Protein AF-A0A2H0FKP0-F1 (afdb_monomer_lite)

Secondary structure (DSSP, 8-state):
---PPPPPPPPPPPPPPPPPPPPPPPPPPP--EEEEEEEE---SSS-PPPEEEEEESEEEEEEETTTTEEEEEESS--S-TTSEEEEEEE-SSS-EEEEEEEETTTEEEEEEEESTTS-S----EEEEEEEP-

Radius of gyration: 31.49 Å; chains: 1; bounding box: 113×32×50 Å

Structure (mmCIF, N/CA/C/O backbone):
data_AF-A0A2H0FKP0-F1
#
_entry.id   AF-A0A2H0FKP0-F1
#
loop_
_atom_site.group_PDB
_atom_site.id
_atom_site.type_symbol
_atom_site.label_atom_id
_atom_site.label_alt_id
_atom_site.label_comp_id
_atom_site.label_asym_id
_atom_site.label_entity_id
_atom_site.label_seq_id
_atom_site.pdbx_PDB_ins_code
_atom_site.Cartn_x
_atom_site.Cartn_y
_atom_site.Cartn_z
_atom_site.occupancy
_atom_site.B_iso_or_equiv
_atom_site.auth_seq_id
_atom_site.auth_comp_id
_atom_site.auth_asym_id
_atom_site.auth_atom_id
_atom_site.pdbx_PDB_model_num
ATOM 1 N N . MET A 1 1 ? -95.484 -21.176 29.375 1.00 45.78 1 MET A N 1
ATOM 2 C CA . MET A 1 1 ? -94.363 -21.174 28.410 1.00 45.78 1 MET A CA 1
ATOM 3 C C . MET A 1 1 ? -93.453 -20.015 28.763 1.00 45.78 1 MET A C 1
ATOM 5 O O . MET A 1 1 ? -93.971 -18.960 29.104 1.00 45.78 1 MET A O 1
ATOM 9 N N . GLY A 1 2 ? -92.144 -20.262 28.814 1.00 60.47 2 GLY A N 1
ATOM 10 C CA . GLY A 1 2 ? -91.146 -19.341 29.355 1.00 60.47 2 GLY A CA 1
ATOM 11 C C . GLY A 1 2 ? -90.620 -18.325 28.345 1.00 60.47 2 GLY A C 1
ATOM 12 O O . GLY A 1 2 ? -90.588 -18.594 27.148 1.00 60.47 2 GLY A O 1
ATOM 13 N N . CYS A 1 3 ? -90.135 -17.201 28.865 1.00 53.19 3 CYS A N 1
ATOM 14 C CA . CYS A 1 3 ? -89.212 -16.314 28.168 1.00 53.19 3 CYS A CA 1
ATOM 15 C C . CYS A 1 3 ? -87.944 -16.222 29.024 1.00 53.19 3 CYS A C 1
ATOM 17 O O . CYS A 1 3 ? -87.985 -15.710 30.141 1.00 53.19 3 CYS A O 1
ATOM 19 N N . ASN A 1 4 ? -86.844 -16.788 28.523 1.00 62.12 4 ASN A N 1
ATOM 20 C CA . ASN A 1 4 ? -85.520 -16.714 29.144 1.00 62.12 4 ASN A CA 1
ATOM 21 C C . ASN A 1 4 ? -84.999 -15.263 29.146 1.00 62.12 4 ASN A C 1
ATOM 23 O O . ASN A 1 4 ? -85.255 -14.535 28.183 1.00 62.12 4 ASN A O 1
ATOM 27 N N . PRO A 1 5 ? -84.225 -14.844 30.166 1.00 64.06 5 PRO A N 1
ATOM 28 C CA . PRO A 1 5 ? -83.548 -13.554 30.145 1.00 64.06 5 PRO A CA 1
ATOM 29 C C . PRO A 1 5 ? -82.438 -13.558 29.082 1.00 64.06 5 PRO A C 1
ATOM 31 O O . PRO A 1 5 ? -81.657 -14.505 28.982 1.00 64.06 5 PRO A O 1
ATOM 34 N N . SER A 1 6 ? -82.384 -12.501 28.270 1.00 71.06 6 SER A N 1
ATOM 35 C CA . SER A 1 6 ? -81.337 -12.313 27.260 1.00 71.06 6 SER A CA 1
ATOM 36 C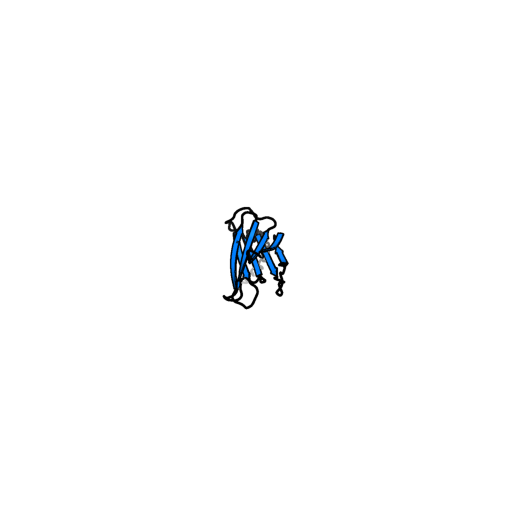 C . SER A 1 6 ? -79.975 -12.079 27.935 1.00 71.06 6 SER A C 1
ATOM 38 O O . SER A 1 6 ? -79.925 -11.318 28.906 1.00 71.06 6 SER A O 1
ATOM 40 N N . PRO A 1 7 ? -78.866 -12.667 27.443 1.00 70.50 7 PRO A N 1
ATOM 41 C CA . PRO A 1 7 ? -77.527 -12.377 27.954 1.00 70.50 7 PRO A CA 1
ATOM 42 C C . PRO A 1 7 ? -77.185 -10.887 27.820 1.00 70.50 7 PRO A C 1
ATOM 44 O O . PRO A 1 7 ? -77.523 -10.258 26.813 1.00 70.50 7 PRO A O 1
ATOM 47 N N . GLY A 1 8 ? -76.526 -10.329 28.839 1.00 77.19 8 GLY A N 1
ATOM 48 C CA . GLY A 1 8 ? -76.061 -8.941 28.837 1.00 77.19 8 GLY A CA 1
ATOM 49 C C . GLY A 1 8 ? -74.961 -8.687 27.793 1.00 77.19 8 GLY A C 1
ATOM 50 O O . GLY A 1 8 ? -74.310 -9.635 27.347 1.00 77.19 8 GLY A O 1
ATOM 51 N N . PRO A 1 9 ? -74.748 -7.423 27.385 1.00 78.50 9 PRO A N 1
ATOM 52 C CA . PRO A 1 9 ? -73.766 -7.077 26.362 1.00 78.50 9 PRO A CA 1
ATOM 53 C C . PRO A 1 9 ? -72.340 -7.451 26.793 1.00 78.50 9 PRO A C 1
ATOM 55 O O . PRO A 1 9 ? -71.984 -7.344 27.967 1.00 78.50 9 PRO A O 1
ATOM 58 N N . ALA A 1 10 ? -71.522 -7.883 25.830 1.00 80.50 10 ALA A N 1
ATOM 59 C CA . ALA A 1 10 ? -70.113 -8.184 26.059 1.00 80.50 10 ALA A CA 1
ATOM 60 C C . ALA A 1 10 ? -69.351 -6.925 26.510 1.00 80.50 10 ALA A C 1
ATOM 62 O O . ALA A 1 10 ? -69.586 -5.830 25.993 1.00 80.50 10 ALA A O 1
ATOM 63 N N . GLY A 1 11 ? -68.445 -7.087 27.478 1.00 82.81 11 GLY A N 1
ATOM 64 C CA . GLY A 1 11 ? -67.610 -5.993 27.977 1.00 82.81 11 GLY A CA 1
ATOM 65 C C . GLY A 1 11 ? -66.650 -5.450 26.908 1.00 82.81 11 GLY A C 1
ATOM 66 O O . GLY A 1 11 ? -66.357 -6.148 25.933 1.00 82.81 11 GLY A O 1
ATOM 67 N N . PRO A 1 12 ? -66.149 -4.212 27.071 1.00 85.88 12 PRO A N 1
ATOM 68 C CA . PRO A 1 12 ? -65.229 -3.612 26.113 1.00 85.88 12 PRO A CA 1
ATOM 69 C C . PRO A 1 12 ? -63.925 -4.412 26.019 1.00 85.88 12 PRO A C 1
ATOM 71 O O . PRO A 1 12 ? -63.424 -4.945 27.011 1.00 85.88 12 PRO A O 1
ATOM 74 N N . GLN A 1 13 ? -63.366 -4.480 24.812 1.00 84.44 13 GLN A N 1
ATOM 75 C CA . GLN A 1 13 ? -62.065 -5.097 24.575 1.00 84.44 13 GLN A CA 1
ATOM 76 C C . GLN A 1 13 ? -60.955 -4.268 25.243 1.00 84.44 13 GLN A C 1
ATOM 78 O O . GLN A 1 13 ? -60.974 -3.041 25.174 1.00 84.44 13 GLN A O 1
ATOM 83 N N . GLY A 1 14 ? -59.994 -4.941 25.886 1.00 85.19 14 GLY A N 1
ATOM 84 C CA . GLY A 1 14 ? -58.878 -4.284 26.574 1.00 85.19 14 GLY A CA 1
ATOM 85 C C . GLY A 1 14 ? -57.970 -3.484 25.633 1.00 85.19 14 GLY A C 1
ATOM 86 O O . GLY A 1 14 ? -57.841 -3.811 24.449 1.00 85.19 14 GLY A O 1
ATOM 87 N N . GLU A 1 15 ? -57.332 -2.441 26.168 1.00 91.44 15 GLU A N 1
ATOM 88 C CA . GLU A 1 15 ? -56.421 -1.587 25.402 1.00 91.44 15 GLU A CA 1
ATOM 89 C C . GLU A 1 15 ? -55.172 -2.344 24.927 1.00 91.44 15 GLU A C 1
ATOM 91 O O . GLU A 1 15 ? -54.699 -3.295 25.555 1.00 91.44 15 GLU A O 1
ATOM 96 N N . ARG A 1 16 ? -54.621 -1.910 23.787 1.00 87.75 16 ARG A N 1
ATOM 97 C CA . ARG A 1 16 ? -53.359 -2.441 23.264 1.00 87.75 16 ARG A CA 1
ATOM 98 C C . ARG A 1 16 ? -52.222 -2.086 24.230 1.00 87.75 16 ARG A C 1
ATOM 100 O O . ARG A 1 16 ? -52.118 -0.946 24.667 1.00 87.75 16 ARG A O 1
ATOM 107 N N . GLY A 1 17 ? -51.353 -3.058 24.513 1.00 90.19 17 GLY A N 1
ATOM 108 C CA . GLY A 1 17 ? -50.177 -2.851 25.360 1.00 90.19 17 GLY A CA 1
ATOM 109 C C . GLY A 1 17 ? -49.202 -1.798 24.807 1.00 90.19 17 GLY A C 1
ATOM 110 O O . GLY A 1 17 ? -49.251 -1.471 23.617 1.00 90.19 17 GLY A O 1
ATOM 111 N N . PRO A 1 18 ? -48.304 -1.269 25.656 1.00 94.00 18 PRO A N 1
ATOM 112 C CA . PRO A 1 18 ? -47.341 -0.257 25.245 1.00 94.00 18 PRO A CA 1
ATOM 113 C C . PRO A 1 18 ? -46.399 -0.786 24.159 1.00 94.00 18 PRO A C 1
ATOM 115 O O . PRO A 1 18 ? -46.084 -1.977 24.100 1.00 94.00 18 PRO A O 1
ATOM 118 N N . GLN A 1 19 ? -45.921 0.123 23.312 1.00 91.12 19 GLN A N 1
ATOM 119 C CA . GLN A 1 19 ? -44.872 -0.184 22.345 1.00 91.12 19 GLN A CA 1
ATOM 120 C C . GLN A 1 19 ? -43.573 -0.559 23.081 1.00 91.12 19 GLN A C 1
ATOM 122 O O . GLN A 1 19 ? -43.238 0.040 24.103 1.00 91.12 19 GLN A O 1
ATOM 127 N N . GLY A 1 20 ? -42.834 -1.543 22.559 1.00 91.50 20 GLY A N 1
ATOM 128 C CA . GLY A 1 20 ? -41.541 -1.946 23.119 1.00 91.50 20 GLY A CA 1
ATOM 129 C C . GLY A 1 20 ? -40.477 -0.845 23.022 1.00 91.50 20 GLY A C 1
ATOM 130 O O . GLY A 1 20 ? -40.529 0.001 22.128 1.00 91.50 20 GLY A O 1
ATOM 131 N N . ILE A 1 21 ? -39.502 -0.875 23.933 1.00 93.56 21 ILE A N 1
ATOM 132 C CA . ILE A 1 21 ? -38.351 0.039 23.913 1.00 93.56 21 ILE A CA 1
ATOM 133 C C . ILE A 1 21 ? -37.484 -0.188 22.668 1.00 93.56 21 ILE A C 1
ATOM 135 O O . ILE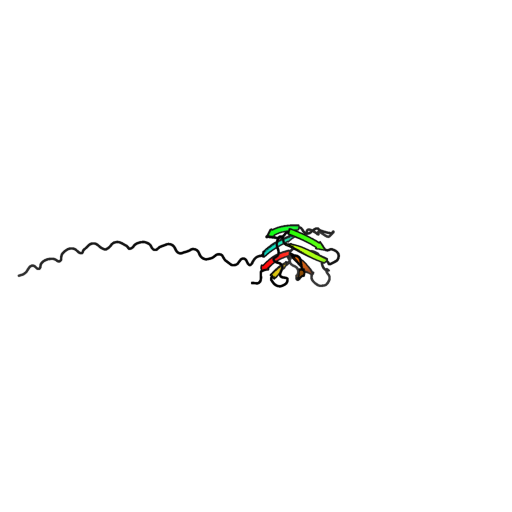 A 1 21 ? -37.379 -1.308 22.163 1.00 93.56 21 ILE A O 1
ATOM 139 N N . GLN A 1 22 ? -36.842 0.874 22.181 1.00 92.25 22 GLN A N 1
ATOM 140 C CA . GLN A 1 22 ? -35.847 0.757 21.116 1.00 92.25 22 GLN A CA 1
ATOM 141 C C . GLN A 1 22 ? -34.634 -0.048 21.610 1.00 92.25 22 GLN A C 1
ATOM 143 O O . GLN A 1 22 ? -34.227 0.077 22.765 1.00 92.25 22 GLN A O 1
ATOM 148 N N . GLY A 1 23 ? -34.060 -0.878 20.734 1.00 92.38 23 GLY A N 1
ATOM 149 C CA . GLY A 1 23 ? -32.849 -1.641 21.044 1.00 92.38 23 GLY A CA 1
ATOM 150 C C . GLY A 1 23 ? -31.626 -0.746 21.270 1.00 92.38 23 GLY A C 1
ATOM 151 O O . GLY A 1 23 ? -31.552 0.364 20.743 1.00 92.38 23 GLY A O 1
ATOM 152 N N . ILE A 1 24 ? -30.656 -1.249 22.035 1.00 93.06 24 ILE A N 1
ATOM 153 C CA . ILE A 1 24 ? -29.358 -0.588 22.215 1.00 93.06 24 ILE A CA 1
ATOM 154 C C . ILE A 1 24 ? -28.565 -0.597 20.902 1.00 93.06 24 ILE A C 1
ATOM 156 O O . ILE A 1 24 ? -28.633 -1.558 20.132 1.00 93.06 24 ILE A O 1
ATOM 160 N N . GLN A 1 25 ? -27.805 0.468 20.644 1.00 92.12 25 GLN A N 1
ATOM 161 C CA . GLN A 1 25 ? -26.838 0.474 19.548 1.00 92.12 25 GLN A CA 1
ATOM 162 C C . GLN A 1 25 ? -25.717 -0.535 19.847 1.00 92.12 25 GLN A C 1
ATOM 164 O O . GLN A 1 25 ? -25.302 -0.671 20.995 1.00 92.12 25 GLN A O 1
ATOM 169 N N . GLY A 1 26 ? -25.245 -1.250 18.823 1.00 90.06 26 GLY A N 1
ATOM 170 C CA . GLY A 1 26 ? -24.113 -2.168 18.961 1.00 90.06 26 GLY A CA 1
ATOM 171 C C . GLY A 1 26 ? -22.784 -1.444 19.197 1.00 90.06 26 GLY A C 1
ATOM 172 O O . GLY A 1 26 ? -22.635 -0.270 18.855 1.00 90.06 26 GLY A O 1
ATOM 173 N N . GLU A 1 27 ? -21.811 -2.167 19.750 1.00 91.19 27 GLU A N 1
ATOM 174 C CA . GLU A 1 27 ? -20.455 -1.659 19.976 1.00 91.19 27 GLU A CA 1
ATOM 175 C C . GLU A 1 27 ? -19.750 -1.288 18.655 1.00 91.19 27 GLU A C 1
ATOM 177 O O . GLU A 1 27 ? -19.965 -1.949 17.630 1.00 91.19 27 GLU A O 1
ATOM 182 N N . PRO A 1 28 ? -18.877 -0.262 18.648 1.00 84.06 28 PRO A N 1
ATOM 183 C CA . PRO A 1 28 ? -18.035 0.040 17.497 1.00 84.06 28 PRO A CA 1
ATOM 184 C C . PRO A 1 28 ? -17.176 -1.161 17.071 1.00 84.06 28 PRO A C 1
ATOM 186 O O . PRO A 1 28 ? -16.624 -1.879 17.904 1.00 84.06 28 PRO A O 1
ATOM 189 N N . GLY A 1 29 ? -17.013 -1.350 15.759 1.00 77.88 29 GLY A N 1
ATOM 190 C CA . GLY A 1 29 ? -16.154 -2.403 15.213 1.00 77.88 29 GLY A CA 1
ATOM 191 C C . GLY A 1 29 ? -14.655 -2.182 15.492 1.00 77.88 29 GLY A C 1
ATOM 192 O O . GLY A 1 29 ? -14.228 -1.060 15.787 1.00 77.88 29 GLY A O 1
ATOM 193 N N . PRO A 1 30 ? -13.823 -3.233 15.368 1.00 76.62 30 PRO A N 1
ATOM 194 C CA . PRO A 1 30 ? -12.382 -3.126 15.570 1.00 76.62 30 PRO A CA 1
ATOM 195 C C . PRO A 1 30 ? -11.725 -2.223 14.511 1.00 76.62 30 PRO A C 1
ATOM 197 O O . PRO A 1 30 ? -12.009 -2.323 13.317 1.00 76.62 30 PRO A O 1
ATOM 200 N N . LYS A 1 31 ? -10.796 -1.357 14.939 1.00 80.25 31 LYS A N 1
ATOM 201 C CA . LYS A 1 31 ? -10.014 -0.480 14.046 1.00 80.25 31 LYS A CA 1
ATOM 202 C C . LYS A 1 31 ? -8.873 -1.255 13.376 1.00 80.25 31 LYS A C 1
ATOM 204 O O . LYS A 1 31 ? -7.723 -1.146 13.794 1.00 80.25 31 LYS A O 1
ATOM 209 N N . LEU A 1 32 ? -9.210 -2.061 12.368 1.00 86.31 32 LEU A N 1
ATOM 210 C CA . LEU A 1 32 ? -8.239 -2.896 11.651 1.00 86.31 32 LEU A CA 1
ATOM 211 C C . LEU A 1 32 ? -7.551 -2.168 10.495 1.00 86.31 32 LEU A C 1
ATOM 213 O O . LEU A 1 32 ? -6.384 -2.433 10.251 1.00 86.31 32 LEU A O 1
ATOM 217 N N . ILE A 1 33 ? -8.222 -1.257 9.788 1.00 89.50 33 ILE A N 1
ATOM 218 C CA . ILE A 1 33 ? -7.593 -0.517 8.682 1.00 89.50 33 ILE A CA 1
ATOM 219 C C . ILE A 1 33 ? -6.710 0.592 9.258 1.00 89.50 33 ILE A C 1
ATOM 221 O O . ILE A 1 33 ? -7.181 1.459 9.994 1.00 89.50 33 ILE A O 1
ATOM 225 N N . VAL A 1 34 ? -5.426 0.550 8.915 1.00 88.69 34 VAL A N 1
ATOM 226 C CA . VAL A 1 34 ? -4.388 1.454 9.432 1.00 88.69 34 VAL A CA 1
ATOM 227 C C . VAL A 1 34 ? -4.037 2.510 8.401 1.00 88.69 34 VAL A C 1
ATOM 229 O O . VAL A 1 34 ? -3.907 3.678 8.758 1.00 88.69 34 VAL A O 1
ATOM 232 N N . ALA A 1 35 ? -3.909 2.098 7.141 1.00 90.75 35 ALA A N 1
ATOM 233 C CA . ALA A 1 35 ? -3.653 2.968 6.007 1.00 90.75 35 ALA A CA 1
ATOM 234 C C . ALA A 1 35 ? -4.202 2.345 4.722 1.00 90.75 35 ALA A C 1
ATOM 236 O O . ALA A 1 35 ? -4.393 1.133 4.642 1.00 90.75 35 ALA A O 1
ATOM 237 N N . MET A 1 36 ? -4.449 3.171 3.717 1.00 93.12 36 MET A N 1
ATOM 238 C CA . MET A 1 36 ? -4.807 2.737 2.366 1.00 93.12 36 MET A CA 1
ATOM 239 C C . MET A 1 36 ? -4.518 3.861 1.384 1.00 93.12 36 MET A C 1
ATOM 241 O O . MET A 1 36 ? -4.409 5.016 1.795 1.00 93.12 36 MET A O 1
ATOM 245 N N . GLY A 1 37 ? -4.424 3.536 0.102 1.00 94.31 37 GLY A N 1
ATOM 246 C CA . GLY A 1 37 ? -4.316 4.556 -0.926 1.00 94.31 37 GLY A CA 1
ATOM 247 C C . GLY A 1 37 ? -4.239 4.007 -2.338 1.00 94.31 37 GLY A C 1
ATOM 248 O O . GLY A 1 37 ? -4.058 2.806 -2.555 1.00 94.31 37 GLY A O 1
ATOM 249 N N . TYR A 1 38 ? -4.376 4.925 -3.289 1.00 93.38 38 TYR A N 1
ATOM 250 C CA . TYR A 1 38 ? -4.096 4.712 -4.700 1.00 93.38 38 TYR A CA 1
ATOM 251 C C . TYR A 1 38 ? -2.868 5.525 -5.098 1.00 93.38 38 TYR A C 1
ATOM 253 O O . TYR A 1 38 ? -2.845 6.751 -4.966 1.00 93.38 38 TYR A O 1
ATOM 261 N N . VAL A 1 39 ? -1.852 4.818 -5.582 1.00 91.00 39 VAL A N 1
ATOM 262 C CA . VAL A 1 39 ? -0.634 5.398 -6.132 1.00 91.00 39 VAL A CA 1
ATOM 263 C C . VAL A 1 39 ? -0.747 5.339 -7.643 1.00 91.00 39 VAL A C 1
ATOM 265 O O . VAL A 1 39 ? -0.812 4.255 -8.225 1.00 91.00 39 VAL A O 1
ATOM 268 N N . GLU A 1 40 ? -0.779 6.509 -8.267 1.00 86.94 40 GLU A N 1
ATOM 269 C CA . GLU A 1 40 ? -0.679 6.641 -9.708 1.00 86.94 40 GLU A CA 1
ATOM 270 C C . GLU A 1 40 ? 0.785 6.808 -10.099 1.00 86.94 40 GLU A C 1
ATOM 272 O O . GLU A 1 40 ? 1.501 7.678 -9.590 1.00 86.94 40 GLU A O 1
ATOM 277 N N . ASP A 1 41 ? 1.225 5.956 -11.017 1.00 79.19 41 ASP A N 1
ATOM 278 C CA . ASP A 1 41 ? 2.481 6.158 -11.699 1.00 79.19 41 ASP A CA 1
ATOM 279 C C . ASP A 1 41 ? 2.271 7.068 -12.908 1.00 79.19 41 ASP A C 1
ATOM 281 O O . ASP A 1 41 ? 1.650 6.686 -13.900 1.00 79.19 41 ASP A O 1
ATOM 285 N N . LEU A 1 42 ? 2.813 8.279 -12.822 1.00 70.75 42 LEU A N 1
ATOM 286 C CA . LEU A 1 42 ? 2.807 9.240 -13.923 1.00 70.75 42 LEU A CA 1
ATOM 287 C C . LEU A 1 42 ? 4.060 9.134 -14.801 1.00 70.75 42 LEU A C 1
ATOM 289 O O . LEU A 1 42 ? 4.272 9.983 -15.668 1.00 70.75 42 LEU A O 1
ATOM 293 N N . SER A 1 43 ? 4.886 8.100 -14.600 1.00 62.94 43 SER A N 1
ATOM 294 C CA . SER A 1 43 ? 6.072 7.820 -15.410 1.00 62.94 43 SER A CA 1
ATOM 295 C C . SER A 1 43 ? 5.679 7.373 -16.823 1.00 62.94 43 SER A C 1
ATOM 297 O O . SER A 1 43 ? 5.777 6.199 -17.180 1.00 62.94 43 SER A O 1
ATOM 299 N N . LEU A 1 44 ? 5.281 8.307 -17.688 1.00 53.34 44 LEU A N 1
ATOM 300 C CA . LEU A 1 44 ? 5.261 8.094 -19.138 1.00 53.34 44 LEU A CA 1
ATOM 301 C C . LEU A 1 44 ? 6.703 8.042 -19.688 1.00 53.34 44 LEU A C 1
ATOM 303 O O . LEU A 1 44 ? 7.090 8.854 -20.519 1.00 53.34 44 LEU A O 1
ATOM 307 N N . GLY A 1 45 ? 7.516 7.092 -19.217 1.00 53.19 45 GLY A N 1
ATOM 308 C CA . GLY A 1 45 ? 8.824 6.767 -19.796 1.00 53.19 45 GLY A CA 1
ATOM 309 C C . GLY A 1 45 ? 10.041 7.581 -19.334 1.00 53.19 45 GLY A C 1
ATOM 310 O O . GLY A 1 45 ? 11.148 7.192 -19.690 1.00 53.19 45 GLY A O 1
ATOM 311 N N . GLU A 1 46 ? 9.900 8.629 -18.519 1.00 54.75 46 GLU A N 1
ATOM 312 C CA . GLU A 1 46 ? 11.035 9.377 -17.947 1.00 54.75 46 GLU A CA 1
ATOM 313 C C . GLU A 1 46 ? 10.750 9.693 -16.472 1.00 54.75 46 GLU A C 1
ATOM 315 O O . GLU A 1 46 ? 9.672 10.192 -16.165 1.00 54.75 46 GLU A O 1
ATOM 320 N N . GLU A 1 47 ? 11.681 9.309 -15.584 1.00 60.34 47 GLU A N 1
ATOM 321 C CA . GLU A 1 47 ? 11.651 9.381 -14.105 1.00 60.34 47 GLU A CA 1
ATOM 322 C C . GLU A 1 47 ? 10.412 10.065 -13.493 1.00 60.34 47 GLU A C 1
ATOM 324 O O . GLU A 1 47 ? 10.440 11.236 -13.109 1.00 60.34 47 GLU A O 1
ATOM 329 N N . GLY A 1 48 ? 9.295 9.339 -13.395 1.00 59.34 48 GLY A N 1
ATOM 330 C CA . GLY A 1 48 ? 8.082 9.888 -12.806 1.00 59.34 48 GLY A CA 1
ATOM 331 C C . GLY A 1 48 ? 8.144 9.833 -11.286 1.00 59.34 48 GLY A C 1
ATOM 332 O O . GLY A 1 48 ? 8.529 8.836 -10.675 1.00 59.34 48 GLY A O 1
ATOM 333 N N . THR A 1 49 ? 7.747 10.934 -10.657 1.00 71.44 49 THR A N 1
ATOM 334 C CA . THR A 1 49 ? 7.469 10.951 -9.221 1.00 71.44 49 THR A CA 1
ATOM 335 C C . THR A 1 49 ? 6.099 10.300 -9.006 1.00 71.44 49 THR A C 1
ATOM 337 O O . THR A 1 49 ? 5.134 10.759 -9.626 1.00 71.44 49 THR A O 1
ATOM 340 N N . PRO A 1 50 ? 5.967 9.251 -8.174 1.00 80.38 50 PRO A N 1
ATOM 341 C CA . PRO A 1 50 ? 4.656 8.691 -7.864 1.00 80.38 50 PRO A CA 1
ATOM 342 C C . PRO A 1 50 ? 3.753 9.757 -7.250 1.00 80.38 50 PRO A C 1
ATOM 344 O O . PRO A 1 50 ? 4.198 10.530 -6.401 1.00 80.38 50 PRO A O 1
ATOM 347 N N . GLN A 1 51 ? 2.478 9.770 -7.635 1.00 84.38 51 GLN A N 1
ATOM 348 C CA . GLN A 1 51 ? 1.476 10.610 -6.984 1.00 84.38 51 GLN A CA 1
ATOM 349 C C . GLN A 1 51 ? 0.485 9.753 -6.202 1.00 84.38 51 GLN A C 1
ATOM 351 O O . GLN A 1 51 ? -0.093 8.798 -6.716 1.00 84.38 51 GLN A O 1
ATOM 356 N N . LEU A 1 52 ? 0.273 10.116 -4.938 1.00 88.44 52 LEU A N 1
ATOM 357 C CA . LEU A 1 52 ? -0.834 9.606 -4.140 1.00 88.44 52 LEU A CA 1
ATOM 358 C C . LEU A 1 52 ? -2.084 10.417 -4.503 1.00 88.44 52 LEU A C 1
ATOM 360 O O . LEU A 1 52 ? -2.208 11.562 -4.071 1.00 88.44 52 LEU A O 1
ATOM 364 N N . LEU A 1 53 ? -2.994 9.851 -5.300 1.00 86.88 53 LEU A N 1
ATOM 365 C CA . LEU A 1 53 ? -4.227 10.562 -5.670 1.00 86.88 53 LEU A CA 1
ATOM 366 C C . LEU A 1 53 ? -5.260 10.555 -4.542 1.00 86.88 53 LEU A C 1
ATOM 368 O O . LEU A 1 53 ? -6.005 11.517 -4.378 1.00 86.88 53 LEU A O 1
ATOM 372 N N . ASP A 1 54 ? -5.315 9.460 -3.786 1.00 88.88 54 ASP A N 1
ATOM 373 C CA . ASP A 1 54 ? -6.201 9.302 -2.637 1.00 88.88 54 ASP A CA 1
ATOM 374 C C . ASP A 1 54 ? -5.538 8.396 -1.599 1.00 88.88 54 ASP A C 1
ATOM 376 O O . ASP A 1 54 ? -4.845 7.433 -1.948 1.00 88.88 54 ASP A O 1
ATOM 380 N N . GLY A 1 55 ? -5.733 8.698 -0.318 1.00 90.12 55 GLY A N 1
ATOM 381 C CA . GLY A 1 55 ? -5.128 7.922 0.751 1.00 90.12 55 GLY A CA 1
ATOM 382 C C . GLY A 1 55 ? -5.558 8.307 2.160 1.00 90.12 55 GLY A C 1
ATOM 383 O O . GLY A 1 55 ? -5.956 9.429 2.461 1.00 90.12 55 GLY A O 1
ATOM 384 N N . PHE A 1 56 ? -5.425 7.338 3.058 1.00 91.75 56 PHE A N 1
ATOM 385 C CA . PHE A 1 56 ? -5.696 7.458 4.483 1.00 91.75 56 PHE A CA 1
ATOM 386 C C . PHE A 1 56 ? -4.439 7.088 5.270 1.00 91.75 56 PHE A C 1
ATOM 388 O O . PHE A 1 56 ? -3.879 6.012 5.063 1.00 91.75 56 PHE A O 1
ATOM 395 N N . ASN A 1 57 ? -4.011 7.967 6.185 1.00 90.06 57 ASN A N 1
ATOM 396 C CA . ASN A 1 57 ? -2.816 7.804 7.031 1.00 90.06 57 ASN A CA 1
ATOM 397 C C . ASN A 1 57 ? -1.494 7.576 6.275 1.00 90.06 57 ASN A C 1
ATOM 399 O O . ASN A 1 57 ? -0.552 6.998 6.824 1.00 90.06 57 ASN A O 1
ATOM 403 N N . VAL A 1 58 ? -1.402 8.071 5.044 1.00 90.81 58 VAL A N 1
ATOM 404 C CA . VAL A 1 58 ? -0.174 8.079 4.245 1.00 90.81 58 VAL A CA 1
ATOM 405 C C . VAL A 1 58 ? 0.468 9.457 4.368 1.00 90.81 58 VAL A C 1
ATOM 407 O O . VAL A 1 58 ? -0.200 10.472 4.183 1.00 90.81 58 VAL A O 1
ATOM 410 N N . LYS A 1 59 ? 1.755 9.492 4.708 1.00 90.44 59 LYS A N 1
ATOM 411 C CA . LYS A 1 59 ? 2.550 10.717 4.805 1.00 90.44 59 LYS A CA 1
ATOM 412 C C . LYS A 1 59 ? 3.207 11.051 3.472 1.00 90.44 59 LYS A C 1
ATOM 414 O O . LYS A 1 59 ? 3.190 12.205 3.062 1.00 90.44 59 LYS A O 1
ATOM 419 N N . GLU A 1 60 ? 3.812 10.054 2.839 1.00 89.50 60 GLU A N 1
ATOM 420 C CA . GLU A 1 60 ? 4.606 10.238 1.629 1.00 89.50 60 GLU A CA 1
ATOM 421 C C . GLU A 1 60 ? 4.654 8.943 0.817 1.00 89.50 60 GLU A C 1
ATOM 423 O O . GLU A 1 60 ? 4.593 7.845 1.377 1.00 89.50 60 GLU A O 1
ATOM 428 N N . VAL A 1 61 ? 4.765 9.091 -0.503 1.00 89.56 61 VAL A N 1
ATOM 429 C CA . VAL A 1 61 ? 5.093 8.012 -1.432 1.00 89.56 61 VAL A CA 1
ATOM 430 C C . VAL A 1 61 ? 6.240 8.499 -2.306 1.00 89.56 61 VAL A C 1
ATOM 432 O O . VAL A 1 61 ? 6.158 9.582 -2.879 1.00 89.56 61 VAL A O 1
ATOM 435 N N . SER A 1 62 ? 7.296 7.705 -2.418 1.00 88.06 62 SER A N 1
ATOM 436 C CA . SER A 1 62 ? 8.455 8.009 -3.255 1.00 88.06 62 SER A CA 1
ATOM 437 C C . SER A 1 62 ? 8.879 6.788 -4.068 1.00 88.06 62 SER A C 1
ATOM 439 O O . SER A 1 62 ? 8.538 5.652 -3.737 1.00 88.06 62 SER A O 1
ATOM 441 N N . TRP A 1 63 ? 9.577 7.024 -5.179 1.00 86.19 63 TRP A N 1
ATOM 442 C CA . TRP A 1 63 ? 10.159 5.975 -6.015 1.00 86.19 63 TRP A CA 1
ATOM 443 C C . TRP A 1 63 ? 11.673 5.957 -5.819 1.00 86.19 63 TRP A C 1
ATOM 445 O O . TRP A 1 63 ? 12.348 6.956 -6.064 1.00 86.19 63 TRP A O 1
ATOM 455 N N . ASP A 1 64 ? 12.207 4.819 -5.384 1.00 83.06 64 ASP A N 1
ATOM 456 C CA . ASP A 1 64 ? 13.644 4.588 -5.314 1.00 83.06 64 ASP A CA 1
ATOM 457 C C . ASP A 1 64 ? 14.128 4.026 -6.656 1.00 83.06 64 ASP A C 1
ATOM 459 O O . ASP A 1 64 ? 13.898 2.861 -6.985 1.00 83.06 64 ASP A O 1
ATOM 463 N N . VAL A 1 65 ? 14.816 4.860 -7.438 1.00 77.62 65 VAL A N 1
ATOM 464 C CA . VAL A 1 65 ? 15.338 4.501 -8.768 1.00 77.62 65 VAL A CA 1
ATOM 465 C C . VAL A 1 65 ? 16.393 3.390 -8.694 1.00 77.62 65 VAL A C 1
ATOM 467 O O . VAL A 1 65 ? 16.485 2.561 -9.603 1.00 77.62 65 VAL A O 1
ATOM 470 N N . ILE A 1 66 ? 17.181 3.345 -7.614 1.00 80.38 66 ILE A N 1
ATOM 471 C CA . ILE A 1 66 ? 18.277 2.384 -7.444 1.00 80.38 66 ILE A CA 1
ATOM 472 C C . ILE A 1 66 ? 17.702 1.014 -7.091 1.00 80.38 66 ILE A C 1
ATOM 474 O O . ILE A 1 66 ? 18.028 0.016 -7.736 1.00 80.38 66 ILE A O 1
ATOM 478 N N . ASN A 1 67 ? 16.822 0.974 -6.090 1.00 78.38 67 ASN A N 1
ATOM 479 C CA . ASN A 1 67 ? 16.213 -0.266 -5.609 1.00 78.38 67 ASN A CA 1
ATOM 480 C C . ASN A 1 67 ? 14.976 -0.687 -6.421 1.00 78.38 67 ASN A C 1
ATOM 482 O O . ASN A 1 67 ? 14.491 -1.809 -6.266 1.00 78.38 67 ASN A O 1
ATOM 486 N N . ARG A 1 68 ? 14.502 0.178 -7.329 1.00 78.25 68 ARG A N 1
ATOM 487 C CA . ARG A 1 68 ? 13.323 -0.018 -8.187 1.00 78.25 68 ARG A CA 1
ATOM 488 C C . ARG A 1 68 ? 12.088 -0.425 -7.383 1.00 78.25 68 ARG A C 1
ATOM 490 O O . ARG A 1 68 ? 11.420 -1.411 -7.710 1.00 78.25 68 ARG A O 1
ATOM 497 N N . CYS A 1 69 ? 11.824 0.311 -6.307 1.00 83.25 69 CYS A N 1
ATOM 498 C CA . CYS A 1 69 ? 10.704 0.074 -5.406 1.00 83.25 69 CYS A CA 1
ATOM 499 C C . CYS A 1 69 ? 10.023 1.381 -5.000 1.00 83.25 69 CYS A C 1
ATOM 501 O O . CYS A 1 69 ? 10.661 2.429 -4.906 1.00 83.25 69 CYS A O 1
ATOM 503 N N . TYR A 1 70 ? 8.728 1.303 -4.711 1.00 86.94 70 TYR A N 1
ATOM 504 C CA . TYR A 1 70 ? 8.021 2.388 -4.045 1.00 86.94 70 TYR A CA 1
ATOM 505 C C . TYR A 1 70 ? 8.266 2.318 -2.547 1.00 86.94 70 TYR A C 1
ATOM 507 O O . TYR A 1 70 ? 8.128 1.244 -1.961 1.00 86.94 70 TYR A O 1
ATOM 515 N N . THR A 1 71 ? 8.536 3.459 -1.930 1.00 89.62 71 THR A N 1
ATOM 516 C CA . THR A 1 71 ? 8.566 3.615 -0.477 1.00 89.62 71 THR A CA 1
ATOM 517 C C . THR A 1 71 ? 7.333 4.387 -0.048 1.00 89.62 71 THR A C 1
ATOM 519 O O . THR A 1 71 ? 7.102 5.503 -0.507 1.00 89.62 71 THR A O 1
ATOM 522 N N . ILE A 1 72 ? 6.523 3.778 0.817 1.00 90.12 72 ILE A N 1
ATOM 523 C CA . ILE A 1 72 ? 5.324 4.396 1.378 1.00 90.12 72 ILE A CA 1
ATOM 524 C C . ILE A 1 72 ? 5.574 4.633 2.862 1.00 90.12 72 ILE A C 1
ATOM 526 O O . ILE A 1 72 ? 5.741 3.684 3.633 1.00 90.12 72 ILE A O 1
ATOM 530 N N . THR A 1 73 ? 5.548 5.898 3.268 1.00 89.19 73 THR A N 1
ATOM 531 C CA . THR A 1 73 ? 5.709 6.319 4.660 1.00 89.19 73 THR A CA 1
ATOM 532 C C . THR A 1 73 ? 4.340 6.626 5.251 1.00 89.19 73 THR A C 1
ATOM 534 O O . THR A 1 73 ? 3.579 7.419 4.697 1.00 89.19 73 THR A O 1
ATOM 537 N N . LEU A 1 74 ? 4.007 6.026 6.395 1.00 88.00 74 LEU A N 1
ATOM 538 C CA . LEU A 1 74 ? 2.739 6.272 7.090 1.00 88.00 74 LEU A CA 1
ATOM 539 C C . LEU A 1 74 ? 2.856 7.395 8.130 1.00 88.00 74 LEU A C 1
ATOM 541 O O . LEU A 1 74 ? 3.908 7.602 8.733 1.00 88.00 74 LEU A O 1
ATOM 545 N N . THR A 1 75 ? 1.752 8.096 8.396 1.00 84.50 75 THR A N 1
ATOM 546 C CA . THR A 1 75 ? 1.727 9.248 9.321 1.00 84.50 75 THR A CA 1
ATOM 547 C C . THR A 1 75 ? 1.870 8.845 10.796 1.00 84.50 75 THR A C 1
ATOM 549 O O . THR A 1 75 ? 2.339 9.642 11.607 1.00 84.50 75 THR A O 1
ATOM 552 N N . SER A 1 76 ? 1.472 7.627 11.186 1.00 68.31 76 SER A N 1
ATOM 553 C CA . SER A 1 76 ? 1.562 7.136 12.579 1.00 68.31 76 SER A CA 1
ATOM 554 C C . SER A 1 76 ? 1.521 5.601 12.668 1.00 68.31 76 SER A C 1
ATOM 556 O O . SER A 1 76 ? 0.498 5.022 13.034 1.00 68.31 76 SER A O 1
ATOM 558 N N . PRO A 1 77 ? 2.611 4.901 12.340 1.00 62.31 77 PRO A N 1
ATOM 559 C CA . PRO A 1 77 ? 2.668 3.455 12.485 1.00 62.31 77 PRO A CA 1
ATOM 560 C C . PRO A 1 77 ? 2.962 3.096 13.943 1.00 62.31 77 PRO A C 1
ATOM 562 O O . PRO A 1 77 ? 3.993 3.482 14.496 1.00 62.31 77 PRO A O 1
ATOM 565 N N . ASN A 1 78 ? 2.083 2.307 14.565 1.00 58.88 78 ASN A N 1
ATOM 566 C CA . ASN A 1 78 ? 2.448 1.599 15.790 1.00 58.88 78 ASN A CA 1
ATOM 567 C C . ASN A 1 78 ? 3.599 0.633 15.457 1.00 58.88 78 ASN A C 1
ATOM 569 O O . ASN A 1 78 ? 3.589 -0.042 14.429 1.00 58.88 78 ASN A O 1
ATOM 573 N N . SER A 1 79 ? 4.628 0.627 16.294 1.00 57.00 79 SER A N 1
ATOM 574 C CA . SER A 1 79 ? 6.010 0.238 15.985 1.00 57.00 79 SER A CA 1
ATOM 575 C C . SER A 1 79 ? 6.306 -1.275 15.921 1.00 57.00 79 SER A C 1
ATOM 577 O O . SER A 1 79 ? 7.446 -1.687 16.148 1.00 57.00 79 SER A O 1
ATOM 579 N N . GLY A 1 80 ? 5.327 -2.120 15.583 1.00 61.25 80 GLY A N 1
ATOM 580 C CA . GLY A 1 80 ? 5.504 -3.572 15.462 1.00 61.25 80 GLY A CA 1
ATOM 581 C C . GLY A 1 80 ? 5.708 -4.039 14.016 1.00 61.25 80 GLY A C 1
ATOM 582 O O . GLY A 1 80 ? 4.806 -3.938 13.194 1.00 61.25 80 GLY A O 1
ATOM 583 N N . LYS A 1 81 ? 6.886 -4.599 13.693 1.00 58.84 81 LYS A N 1
ATOM 584 C CA . LYS A 1 81 ? 7.232 -5.139 12.353 1.00 58.84 81 LYS A CA 1
ATOM 585 C C . LYS A 1 81 ? 6.287 -6.260 11.872 1.00 58.84 81 LYS A C 1
ATOM 587 O O . LYS A 1 81 ? 6.197 -6.488 10.671 1.00 58.84 81 LYS A O 1
ATOM 592 N N . TYR A 1 82 ? 5.625 -6.965 12.790 1.00 64.56 82 TYR A N 1
ATOM 593 C CA . TYR A 1 82 ? 4.783 -8.133 12.498 1.00 64.56 82 TYR A CA 1
ATOM 594 C C . TYR A 1 82 ?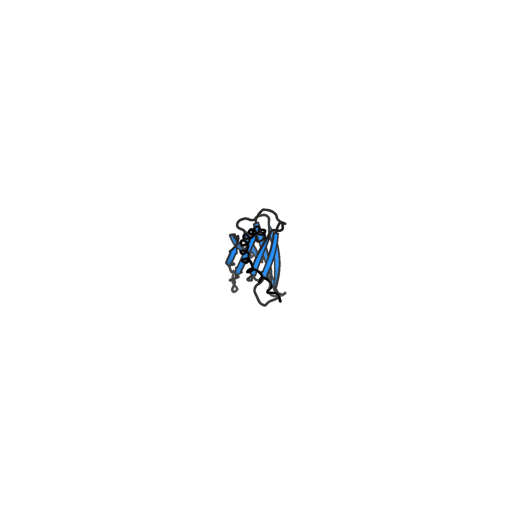 3.299 -7.902 12.799 1.00 64.56 82 TYR A C 1
ATOM 596 O O . TYR A 1 82 ? 2.512 -8.842 12.756 1.00 64.56 82 TYR A O 1
ATOM 604 N N . ASP A 1 83 ? 2.911 -6.654 13.058 1.00 77.81 83 ASP A N 1
ATOM 605 C CA . ASP A 1 83 ? 1.548 -6.307 13.461 1.00 77.81 83 ASP A CA 1
ATOM 606 C C . ASP A 1 83 ? 0.682 -5.942 12.255 1.00 77.81 83 ASP A C 1
ATOM 608 O O . ASP A 1 83 ? -0.392 -5.377 12.434 1.00 77.81 83 ASP A O 1
ATOM 612 N N . TYR A 1 84 ? 1.144 -6.190 11.025 1.00 83.56 84 TYR A N 1
ATOM 613 C CA . TYR A 1 84 ? 0.455 -5.718 9.831 1.00 83.56 84 TYR A CA 1
ATOM 614 C C . TYR A 1 84 ? 0.368 -6.758 8.722 1.00 83.56 84 TYR A C 1
ATOM 616 O O . TYR A 1 84 ? 1.308 -7.506 8.457 1.00 83.56 84 TYR A O 1
ATOM 624 N N . VAL A 1 85 ? -0.769 -6.735 8.032 1.00 85.81 85 VAL A N 1
ATOM 625 C CA . VAL A 1 85 ? -1.000 -7.418 6.759 1.00 85.81 85 VAL A CA 1
ATOM 626 C C . VAL A 1 85 ? -1.202 -6.346 5.700 1.00 85.81 85 VAL A C 1
ATOM 628 O O . VAL A 1 85 ? -2.016 -5.443 5.880 1.00 85.81 85 VAL A O 1
ATOM 631 N N . ILE A 1 86 ? -0.469 -6.436 4.596 1.00 87.81 86 ILE A N 1
ATOM 632 C CA . ILE A 1 86 ? -0.544 -5.469 3.501 1.00 87.81 86 ILE A CA 1
ATOM 633 C C . ILE A 1 86 ? -1.084 -6.199 2.283 1.00 87.81 86 ILE A C 1
ATOM 635 O O . ILE A 1 86 ? -0.546 -7.232 1.888 1.00 87.81 86 ILE A O 1
ATOM 639 N N . LEU A 1 87 ? -2.143 -5.658 1.694 1.00 89.50 87 LEU A N 1
ATOM 640 C CA . LEU A 1 87 ? -2.622 -6.083 0.388 1.00 89.50 87 LEU A CA 1
ATOM 641 C C . LEU A 1 87 ? -2.266 -4.999 -0.615 1.00 89.50 87 LEU A C 1
ATOM 643 O O . LEU A 1 87 ? -2.553 -3.826 -0.384 1.00 89.50 87 LEU A O 1
ATOM 647 N N . VAL A 1 88 ? -1.663 -5.407 -1.725 1.00 90.12 88 VAL A N 1
ATOM 648 C CA . VAL A 1 88 ? -1.344 -4.535 -2.852 1.00 90.12 88 VAL A CA 1
ATOM 649 C C . VAL A 1 88 ? -1.981 -5.134 -4.091 1.00 90.12 88 VAL A C 1
ATOM 651 O O . VAL A 1 88 ? -1.858 -6.331 -4.337 1.00 90.12 88 VAL A O 1
ATOM 654 N N . THR A 1 89 ? -2.679 -4.303 -4.856 1.00 89.12 89 THR A N 1
ATOM 655 C CA . THR A 1 89 ? -3.275 -4.684 -6.135 1.00 89.12 89 THR A CA 1
ATOM 656 C C . THR A 1 89 ? -2.724 -3.764 -7.219 1.00 89.12 89 THR A C 1
ATOM 658 O O . THR A 1 89 ? -2.995 -2.562 -7.180 1.00 89.12 89 THR A O 1
ATOM 661 N N . PRO A 1 90 ? -1.936 -4.284 -8.170 1.00 87.19 90 PRO A N 1
ATOM 662 C CA . PRO A 1 90 ? -1.473 -3.495 -9.302 1.00 87.19 90 PRO A CA 1
ATOM 663 C C . PRO A 1 90 ? -2.654 -3.126 -10.208 1.00 87.19 90 PRO A C 1
ATOM 665 O O . PRO A 1 90 ? -3.603 -3.898 -10.350 1.00 87.19 90 PRO A O 1
ATOM 668 N N . VAL A 1 91 ? -2.595 -1.952 -10.834 1.00 84.06 91 VAL A N 1
ATOM 669 C CA . VAL A 1 91 ? -3.594 -1.490 -11.804 1.00 84.06 91 VAL A CA 1
ATOM 670 C C . VAL A 1 91 ? -3.063 -1.711 -13.218 1.00 84.06 91 VAL A C 1
ATOM 672 O O . VAL A 1 91 ? -1.974 -1.260 -13.564 1.00 84.06 91 VAL A O 1
ATOM 675 N N . GLY A 1 92 ? -3.837 -2.412 -14.046 1.00 78.12 92 GLY A N 1
ATOM 676 C CA . GLY A 1 92 ? -3.496 -2.697 -15.439 1.00 78.12 92 GLY A CA 1
ATOM 677 C C . GLY A 1 92 ? -3.992 -4.066 -15.901 1.00 78.12 92 GLY A C 1
ATOM 678 O O . GLY A 1 92 ? -4.503 -4.854 -15.110 1.00 78.12 92 GLY A O 1
ATOM 679 N N . ASN A 1 93 ? -3.834 -4.341 -17.197 1.00 67.81 93 ASN A N 1
ATOM 680 C CA . ASN A 1 93 ? -4.308 -5.579 -17.833 1.00 67.81 93 ASN A CA 1
ATOM 681 C C . ASN A 1 93 ? -3.224 -6.663 -17.961 1.00 67.81 93 ASN A C 1
ATOM 683 O O . ASN A 1 93 ? -3.504 -7.755 -18.450 1.00 67.81 93 ASN A O 1
ATOM 687 N N . GLU A 1 94 ? -1.994 -6.370 -17.541 1.00 68.25 94 GLU A N 1
ATOM 688 C CA . GLU A 1 94 ? -0.877 -7.311 -17.607 1.00 68.25 94 GLU A CA 1
ATOM 689 C C . GLU A 1 94 ? -0.767 -8.137 -16.316 1.00 68.25 94 GLU A C 1
ATOM 691 O O . GLU A 1 94 ? -1.118 -7.647 -15.239 1.00 68.25 94 GLU A O 1
ATOM 696 N N . PRO A 1 95 ? -0.261 -9.382 -16.378 1.00 66.25 95 PRO A N 1
ATOM 697 C CA . PRO A 1 95 ? 0.037 -10.154 -15.184 1.00 66.25 95 PRO A CA 1
ATOM 698 C C . PRO A 1 95 ? 1.193 -9.496 -14.430 1.00 66.25 95 PRO A C 1
ATOM 700 O O . PRO A 1 95 ? 2.312 -9.367 -14.939 1.00 66.25 95 PRO A O 1
ATOM 703 N N . VAL A 1 96 ? 0.902 -9.094 -13.199 1.00 74.50 96 VAL A N 1
ATOM 704 C CA . VAL A 1 96 ? 1.820 -8.367 -12.333 1.00 74.50 96 VAL A CA 1
ATOM 705 C C . VAL A 1 96 ? 1.882 -9.057 -10.976 1.00 74.50 96 VAL A C 1
ATOM 707 O O . VAL A 1 96 ? 0.860 -9.472 -10.432 1.00 74.50 96 VAL A O 1
ATOM 710 N N . TYR A 1 97 ? 3.085 -9.164 -10.423 1.00 74.75 97 TYR A N 1
ATOM 711 C CA . TYR A 1 97 ? 3.326 -9.693 -9.084 1.00 74.75 97 TYR A CA 1
ATOM 712 C C . TYR A 1 97 ? 3.790 -8.571 -8.168 1.00 74.75 97 TYR A C 1
ATOM 714 O O . TYR A 1 97 ? 4.574 -7.719 -8.581 1.00 74.75 97 TYR A O 1
ATOM 722 N N . THR A 1 98 ? 3.342 -8.581 -6.918 1.00 77.06 98 THR A N 1
ATOM 723 C CA . THR A 1 98 ? 3.715 -7.561 -5.937 1.00 77.06 98 THR A CA 1
ATOM 724 C C . THR A 1 98 ? 4.419 -8.193 -4.752 1.00 77.06 98 THR A C 1
ATOM 726 O O . THR A 1 98 ? 3.905 -9.144 -4.163 1.00 77.06 98 THR A O 1
ATOM 729 N N . THR A 1 99 ? 5.556 -7.629 -4.365 1.00 79.50 99 THR A N 1
ATOM 730 C CA . THR A 1 99 ? 6.269 -7.997 -3.142 1.00 79.50 99 THR A CA 1
ATOM 731 C C . THR A 1 99 ? 6.241 -6.811 -2.191 1.00 79.50 99 THR A C 1
ATOM 733 O O . THR A 1 99 ? 6.478 -5.680 -2.612 1.00 79.50 99 THR A O 1
ATOM 736 N N . THR A 1 100 ? 5.967 -7.056 -0.911 1.00 81.69 100 THR A N 1
ATOM 737 C CA . THR A 1 100 ? 5.961 -6.009 0.117 1.00 81.69 100 THR A CA 1
ATOM 738 C C . THR A 1 100 ? 6.886 -6.352 1.268 1.00 81.69 100 THR A C 1
ATOM 740 O O . THR A 1 100 ? 6.824 -7.462 1.800 1.00 81.69 100 THR A O 1
ATOM 743 N N . THR A 1 101 ? 7.692 -5.390 1.707 1.00 80.38 101 THR A N 1
ATOM 744 C CA . THR A 1 101 ? 8.546 -5.537 2.891 1.00 80.38 101 THR A CA 1
ATOM 745 C C . THR A 1 101 ? 8.348 -4.370 3.842 1.00 80.38 101 THR A C 1
ATOM 747 O O . THR A 1 101 ? 8.329 -3.223 3.413 1.00 80.38 101 THR A O 1
ATOM 750 N N . TRP A 1 102 ? 8.227 -4.654 5.139 1.00 78.62 102 TRP A N 1
ATOM 751 C CA . TRP A 1 102 ? 8.112 -3.626 6.174 1.00 78.62 102 TRP A CA 1
ATOM 752 C C . TRP A 1 102 ? 9.474 -3.311 6.796 1.00 78.62 102 TRP A C 1
ATOM 754 O O . TRP A 1 102 ? 10.174 -4.222 7.260 1.00 78.62 102 TRP A O 1
ATOM 764 N N . GLU A 1 103 ? 9.821 -2.028 6.879 1.00 71.06 103 GLU A N 1
ATOM 765 C CA . GLU A 1 103 ? 11.036 -1.550 7.534 1.00 71.06 103 GLU A CA 1
ATOM 766 C C . GLU A 1 103 ? 10.775 -0.962 8.929 1.00 71.06 103 GLU A C 1
ATOM 768 O O . GLU A 1 103 ? 9.681 -0.522 9.298 1.00 71.06 103 GLU A O 1
ATOM 773 N N . ARG A 1 104 ? 11.820 -0.962 9.769 1.00 61.97 104 ARG A N 1
ATOM 774 C CA . ARG A 1 104 ? 11.770 -0.364 11.110 1.00 61.97 104 ARG A CA 1
ATOM 775 C C . ARG A 1 104 ? 11.768 1.159 10.985 1.00 61.97 104 ARG A C 1
ATOM 777 O O . ARG A 1 104 ? 12.841 1.741 11.080 1.00 61.97 104 ARG A O 1
ATOM 784 N N . LYS A 1 105 ? 10.589 1.762 10.789 1.00 67.12 105 LYS A N 1
ATOM 785 C CA . LYS A 1 105 ? 10.268 3.197 11.010 1.00 67.12 105 LYS A CA 1
ATOM 786 C C . LYS A 1 105 ? 8.866 3.615 10.564 1.00 67.12 105 LYS A C 1
ATOM 788 O O . LYS A 1 105 ? 8.544 4.791 10.692 1.00 67.12 105 LYS A O 1
ATOM 793 N N . GLY A 1 106 ? 8.027 2.687 10.099 1.00 73.25 106 GLY A N 1
ATOM 794 C CA . GLY A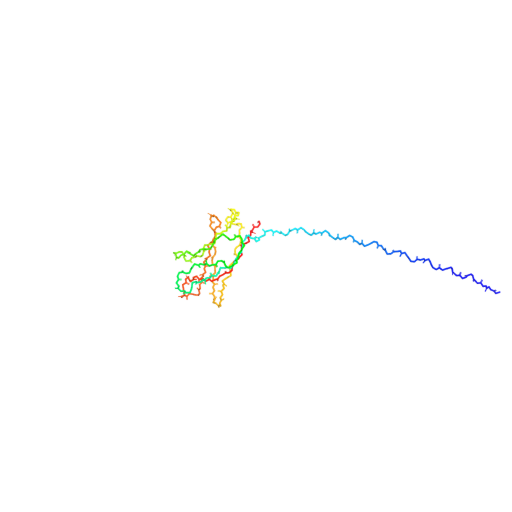 1 106 ? 6.724 3.066 9.552 1.00 73.25 106 GLY A CA 1
ATOM 795 C C . GLY A 1 106 ? 6.641 3.158 8.051 1.00 73.25 106 GLY A C 1
ATOM 796 O O . GLY A 1 106 ? 5.721 3.778 7.518 1.00 73.25 106 GLY A O 1
ATOM 797 N N . GLU A 1 107 ? 7.645 2.588 7.414 1.00 83.31 107 GLU A N 1
ATOM 798 C CA . GLU A 1 107 ? 7.819 2.588 5.986 1.00 83.31 107 GLU A CA 1
ATOM 799 C C . GLU A 1 107 ? 7.669 1.152 5.526 1.00 83.31 107 GLU A C 1
ATOM 801 O O . GLU A 1 107 ? 8.157 0.213 6.170 1.00 83.31 107 GLU A O 1
ATOM 806 N N . PHE A 1 108 ? 6.966 0.981 4.420 1.00 84.19 108 PHE A N 1
ATOM 807 C CA . PHE A 1 108 ? 6.977 -0.277 3.707 1.00 84.19 108 PHE A CA 1
ATOM 808 C C . PHE A 1 108 ? 7.334 -0.033 2.257 1.00 84.19 108 PHE A C 1
ATOM 810 O O . PHE A 1 108 ? 6.984 0.988 1.664 1.00 84.19 108 PHE A O 1
ATOM 817 N N . HIS A 1 109 ? 8.060 -0.996 1.710 1.00 85.56 109 HIS A N 1
ATOM 818 C CA . HIS A 1 109 ? 8.486 -0.990 0.329 1.00 85.56 109 HIS A CA 1
ATOM 819 C C . HIS A 1 109 ? 7.569 -1.899 -0.469 1.00 85.56 109 HIS A C 1
ATOM 821 O O . HIS A 1 109 ? 7.253 -3.010 -0.032 1.00 85.56 109 HIS A O 1
ATOM 827 N N . VAL A 1 110 ? 7.150 -1.423 -1.634 1.00 85.69 110 VAL A N 1
ATOM 828 C CA . VAL A 1 110 ? 6.342 -2.170 -2.594 1.00 85.69 110 VAL A CA 1
ATOM 829 C C . VAL A 1 110 ? 7.149 -2.314 -3.871 1.00 85.69 110 VAL A C 1
ATOM 831 O O . VAL A 1 110 ? 7.591 -1.331 -4.465 1.00 85.69 110 VAL A O 1
ATOM 834 N N . ILE A 1 111 ? 7.326 -3.556 -4.303 1.00 81.44 111 ILE A N 1
ATOM 835 C CA . ILE A 1 111 ? 7.959 -3.897 -5.572 1.00 81.44 111 ILE A CA 1
ATOM 836 C C . ILE A 1 111 ? 6.893 -4.503 -6.468 1.00 81.44 111 ILE A C 1
ATOM 838 O O . ILE A 1 111 ? 6.187 -5.423 -6.058 1.00 81.44 111 ILE A O 1
ATOM 842 N N . ILE A 1 112 ? 6.798 -3.999 -7.693 1.00 77.56 112 ILE A N 1
ATOM 843 C CA . ILE A 1 112 ? 5.846 -4.449 -8.701 1.00 77.56 112 ILE A CA 1
ATOM 844 C C . ILE A 1 112 ? 6.641 -5.062 -9.857 1.00 77.56 112 ILE A C 1
ATOM 846 O O . ILE A 1 112 ? 7.420 -4.382 -10.518 1.00 77.56 112 ILE A O 1
ATOM 850 N N . HIS A 1 113 ? 6.466 -6.360 -10.088 1.00 72.31 113 HIS A N 1
ATOM 851 C CA . HIS A 1 113 ? 7.125 -7.109 -11.154 1.00 72.31 113 HIS A CA 1
ATOM 852 C C . HIS A 1 113 ? 6.150 -7.368 -12.302 1.00 72.31 113 HIS A C 1
ATOM 854 O O . HIS A 1 113 ? 5.102 -7.982 -12.095 1.00 72.31 113 HIS A O 1
ATOM 860 N N . ARG A 1 114 ? 6.511 -6.965 -13.524 1.00 66.69 114 ARG A N 1
ATOM 861 C CA . ARG A 1 114 ? 5.809 -7.368 -14.754 1.00 66.69 114 ARG A CA 1
ATOM 862 C C . ARG A 1 114 ? 6.362 -8.689 -15.295 1.00 66.69 114 ARG A C 1
ATOM 864 O O . ARG A 1 114 ? 7.385 -9.191 -14.823 1.00 66.69 114 ARG A O 1
ATOM 871 N N . LYS A 1 115 ? 5.665 -9.272 -16.275 1.00 59.84 115 LYS A N 1
ATOM 872 C CA . LYS A 1 115 ? 6.081 -10.488 -16.990 1.00 59.84 115 LYS A CA 1
ATOM 873 C C . LYS A 1 115 ? 7.551 -10.398 -17.433 1.00 59.84 115 LYS A C 1
ATOM 875 O O . LYS A 1 115 ? 8.046 -9.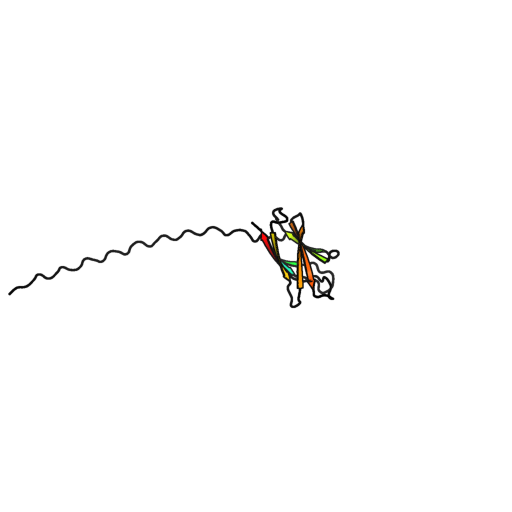341 -17.818 1.00 59.84 115 LYS A O 1
ATOM 880 N N . ALA A 1 116 ? 8.249 -11.533 -17.361 1.00 49.44 116 ALA A N 1
ATOM 881 C CA . ALA A 1 116 ? 9.671 -11.636 -17.671 1.00 49.44 116 ALA A CA 1
ATOM 882 C C . ALA A 1 116 ? 9.999 -11.032 -19.050 1.00 49.44 116 ALA A C 1
ATOM 884 O O . ALA A 1 116 ? 9.500 -11.511 -20.066 1.00 49.44 116 ALA A O 1
ATOM 885 N N . GLY A 1 117 ? 10.844 -9.997 -19.057 1.00 55.12 117 GLY A N 1
ATOM 886 C CA . GLY A 1 117 ? 11.274 -9.280 -20.263 1.00 55.12 117 GLY A CA 1
ATOM 887 C C . GLY A 1 117 ? 11.126 -7.760 -20.170 1.00 55.12 117 GLY A C 1
ATOM 888 O O . GLY A 1 117 ? 11.969 -7.056 -20.712 1.00 55.12 117 GLY A O 1
ATOM 889 N N . ASP A 1 118 ? 10.144 -7.264 -19.409 1.00 56.09 118 ASP A N 1
ATOM 890 C CA . ASP A 1 118 ? 9.812 -5.827 -19.379 1.00 56.09 118 ASP A CA 1
ATOM 891 C C . ASP A 1 118 ? 10.546 -5.039 -18.277 1.00 56.09 118 ASP A C 1
ATOM 893 O O . ASP A 1 118 ? 10.528 -3.812 -18.253 1.00 56.09 118 ASP A O 1
ATOM 897 N N . GLY A 1 119 ? 11.244 -5.729 -17.369 1.00 57.59 119 GLY A N 1
ATOM 898 C CA . GLY A 1 119 ? 11.932 -5.112 -16.232 1.00 57.59 119 GLY A CA 1
ATOM 899 C C . GLY A 1 119 ? 10.995 -4.694 -15.085 1.00 57.59 119 GLY A C 1
ATOM 900 O O . GLY A 1 119 ? 9.777 -4.859 -15.147 1.00 57.59 119 GLY A O 1
ATOM 901 N N . ASN A 1 120 ? 11.580 -4.179 -13.995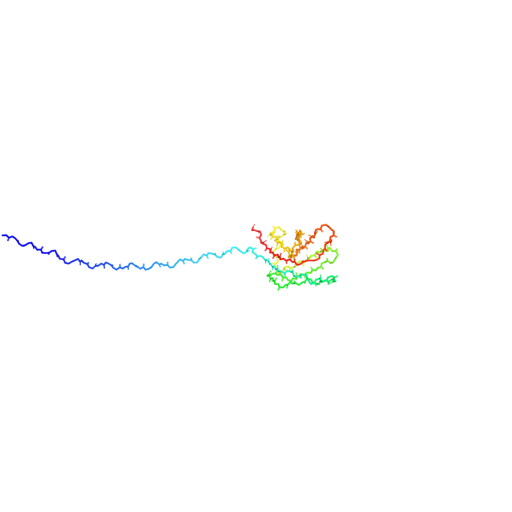 1.00 60.81 120 ASN A N 1
ATOM 902 C CA . ASN A 1 120 ? 10.835 -3.539 -12.902 1.00 60.81 120 ASN A CA 1
ATOM 903 C C . ASN A 1 120 ? 10.472 -2.120 -13.354 1.00 60.81 120 ASN A C 1
ATOM 905 O O . ASN A 1 120 ? 11.228 -1.182 -13.097 1.00 60.81 120 ASN A O 1
ATOM 909 N N . ILE A 1 121 ? 9.373 -1.984 -14.090 1.00 61.88 121 ILE A N 1
ATOM 910 C CA . ILE A 1 121 ? 8.834 -0.672 -14.452 1.00 61.88 121 ILE A CA 1
ATOM 911 C C . ILE A 1 121 ? 7.928 -0.214 -13.301 1.00 61.88 121 ILE A C 1
ATOM 913 O O . ILE A 1 121 ? 7.141 -1.038 -12.815 1.00 61.88 121 ILE A O 1
ATOM 917 N N . PRO A 1 122 ? 8.010 1.056 -12.863 1.00 65.44 122 PRO A N 1
ATOM 918 C CA . PRO A 1 122 ? 6.981 1.632 -12.009 1.00 65.44 122 PRO A CA 1
ATOM 919 C C . PRO A 1 122 ? 5.590 1.450 -12.661 1.00 65.44 122 PRO A C 1
ATOM 921 O O . PRO A 1 122 ? 5.437 1.280 -13.874 1.00 65.44 122 PRO A O 1
ATOM 924 N N . GLY A 1 123 ? 4.564 1.311 -11.833 1.00 79.44 123 GLY A N 1
ATOM 925 C CA . GLY A 1 123 ? 3.200 1.092 -12.285 1.00 79.44 123 GLY A CA 1
ATOM 926 C C . GLY A 1 123 ? 2.216 1.438 -11.185 1.00 79.44 123 GLY A C 1
ATOM 927 O O . GLY A 1 123 ? 2.518 1.247 -10.010 1.00 79.44 123 GLY A O 1
ATOM 928 N N . SER A 1 124 ? 1.044 1.938 -11.566 1.00 86.12 124 SER A N 1
ATOM 929 C CA . SER A 1 124 ? 0.005 2.325 -10.614 1.00 86.12 124 SER A CA 1
ATOM 930 C C . SER A 1 124 ? -0.500 1.128 -9.809 1.00 86.12 124 SER A C 1
ATOM 932 O O . SER A 1 124 ? -0.601 0.008 -10.317 1.00 86.12 124 SER A O 1
ATOM 934 N N . PHE A 1 125 ? -0.857 1.356 -8.549 1.00 89.44 125 PHE A N 1
ATOM 935 C CA . PHE A 1 125 ? -1.379 0.315 -7.669 1.00 89.44 125 PHE A CA 1
ATOM 936 C C . PHE A 1 125 ? -2.255 0.885 -6.558 1.00 89.44 125 PHE A C 1
ATOM 938 O O . PHE A 1 125 ? -2.155 2.048 -6.174 1.00 89.44 125 PHE A O 1
ATOM 945 N N . GLN A 1 126 ? -3.104 0.028 -6.007 1.00 93.00 126 GLN A N 1
ATOM 946 C CA . GLN A 1 126 ? -3.865 0.286 -4.792 1.00 93.00 126 GLN A CA 1
ATOM 947 C C . GLN A 1 126 ? -3.305 -0.551 -3.653 1.00 93.00 126 GLN A C 1
ATOM 949 O O . GLN A 1 126 ? -2.811 -1.660 -3.872 1.00 93.00 126 GLN A O 1
ATOM 954 N N . PHE A 1 127 ? -3.411 -0.050 -2.429 1.00 92.38 127 PHE A N 1
ATOM 955 C CA . PHE A 1 127 ? -3.026 -0.817 -1.256 1.00 92.38 127 PHE A CA 1
ATOM 956 C C . PHE A 1 127 ? -3.936 -0.560 -0.059 1.00 92.38 127 PHE A C 1
ATOM 958 O O . PHE A 1 127 ? -4.548 0.500 0.078 1.00 92.38 127 PHE A O 1
ATOM 965 N N . VAL A 1 128 ? -3.969 -1.537 0.843 1.00 92.81 128 VAL A N 1
ATOM 966 C CA . VAL A 1 128 ? -4.552 -1.417 2.178 1.00 92.81 128 VAL A CA 1
ATOM 967 C C . VAL A 1 128 ? -3.646 -2.111 3.189 1.00 92.81 128 VAL A C 1
ATOM 969 O O . VAL A 1 128 ? -3.107 -3.190 2.939 1.00 92.81 128 VAL A O 1
ATOM 972 N N . VAL A 1 129 ? -3.470 -1.467 4.337 1.00 89.44 129 VAL A N 1
ATOM 973 C CA . VAL A 1 129 ? -2.696 -1.952 5.475 1.00 89.44 129 VAL A CA 1
ATOM 974 C C . VAL A 1 129 ? -3.667 -2.261 6.602 1.00 89.44 129 VAL A C 1
ATOM 976 O O . VAL A 1 129 ? -4.349 -1.369 7.116 1.00 89.44 129 VAL A O 1
ATOM 979 N N . PHE A 1 130 ? -3.711 -3.523 7.004 1.00 87.81 130 PHE A N 1
ATOM 980 C CA . PHE A 1 130 ? -4.462 -3.989 8.157 1.00 87.81 130 PHE A CA 1
ATOM 981 C C . PHE A 1 130 ? -3.540 -4.166 9.345 1.00 87.81 130 PHE A C 1
ATOM 983 O O . PHE A 1 130 ? -2.442 -4.691 9.193 1.00 87.81 130 PHE A O 1
ATOM 990 N N . ARG A 1 131 ? -4.012 -3.806 10.535 1.00 84.94 131 ARG A N 1
ATOM 991 C CA . ARG A 1 131 ? -3.423 -4.236 11.794 1.00 84.94 131 ARG A CA 1
ATOM 992 C C . ARG A 1 131 ? -3.831 -5.679 12.078 1.00 84.94 131 ARG A C 1
ATOM 994 O O . ARG A 1 131 ? -5.019 -5.992 12.104 1.00 84.94 131 ARG A O 1
ATOM 1001 N N . TYR A 1 132 ? -2.846 -6.526 12.319 1.00 81.81 132 TYR A N 1
ATOM 1002 C CA . TYR A 1 132 ? -3.007 -7.845 12.899 1.00 81.81 132 TYR A CA 1
ATOM 1003 C C . TYR A 1 132 ? -3.188 -7.704 14.427 1.00 81.81 132 TYR A C 1
ATOM 1005 O O . TYR A 1 132 ? -2.388 -7.001 15.055 1.00 81.81 132 TYR A O 1
ATOM 1013 N N . PRO A 1 133 ? -4.271 -8.258 15.006 1.00 73.06 133 PRO A N 1
ATOM 1014 C CA . PRO A 1 133 ? -4.595 -8.132 16.428 1.00 73.06 133 PRO A CA 1
ATOM 1015 C C . PRO A 1 133 ? -3.696 -8.963 17.351 1.00 73.06 133 PRO A C 1
ATOM 1017 O O . PRO A 1 133 ? -3.165 -10.007 16.909 1.00 73.06 133 PRO A O 1
#

pLDDT: mean 78.91, std 12.22, range [45.78, 94.31]

Foldseek 3Di:
DDDDDDDDDDDDDDDDDDDDDDDDDDDDDDPFWQKKFKWAFPCPPPDTFIDTPDMDQWDDWGADPVVLKIKTAGNDDDQDQPFKDKDKAFDDDFDKDWDWHDDRPRIIIIFIDGDPPPPRDDGIMIMTMTTHD

Sequence (133 aa):
MGCNPSPGPAGPQGERGPQGIQGIQGEPGPKLIVAMGYVEDLSLGEEGTPQLLDGFNVKEVSWDVINRCYTITLTSPNSGKYDYVILVTPVGNEPVYTTTTWERKGEFHVIIHRKAGDGNIPGSFQFVVFRYP

Organism: NCBI:txid1974717